Protein AF-A0A8T5FQH0-F1 (afdb_monomer)

Secondary structure (DSSP, 8-state):
--S---PPPHHHHHHHHHHHHHTT----PPPP-SGGGT-STTT-------

Radius of gyration: 15.2 Å; Cα contacts (8 Å, |Δi|>4): 22; chains: 1; bounding box: 31×22×41 Å

Solvent-accessible surface area (backbone atoms only — not comparable to full-atom values): 3528 Å² total; per-residue (Å²): 137,91,66,99,76,73,86,75,56,71,67,60,55,52,51,53,50,48,55,40,46,75,72,71,40,92,81,82,85,82,81,87,56,48,64,94,73,49,58,20,93,89,49,74,67,83,83,77,68,128

Sequence (50 aa):
TAGDFKRPSKSRVFEFKRILSEAGVNCTIRIEKGTEISAACGQLRTDIAR

Structure (mmCIF, N/CA/C/O backbone):
data_AF-A0A8T5FQH0-F1
#
_entry.id   AF-A0A8T5FQH0-F1
#
loop_
_atom_site.group_PDB
_atom_site.id
_atom_site.type_symbol
_atom_site.label_atom_id
_atom_site.label_alt_id
_atom_site.label_comp_id
_atom_site.label_asym_id
_atom_site.label_entity_id
_atom_site.label_seq_id
_atom_site.pdbx_PDB_ins_code
_atom_site.Cartn_x
_atom_site.Cartn_y
_atom_site.Cartn_z
_atom_site.occupancy
_atom_site.B_iso_or_equiv
_atom_site.auth_seq_id
_atom_site.auth_comp_id
_atom_site.auth_asym_id
_atom_site.auth_atom_id
_atom_site.pdbx_PDB_model_num
ATOM 1 N N . THR A 1 1 ? 0.766 -6.602 -19.154 1.00 52.69 1 THR A N 1
ATOM 2 C CA . THR A 1 1 ? 0.230 -5.305 -18.685 1.00 52.69 1 THR A CA 1
ATOM 3 C C . THR A 1 1 ? -0.062 -4.447 -19.901 1.00 52.69 1 THR A C 1
ATOM 5 O O . THR A 1 1 ? 0.811 -3.732 -20.364 1.00 52.69 1 THR A O 1
ATOM 8 N N . ALA A 1 2 ? -1.242 -4.627 -20.498 1.00 54.78 2 ALA A N 1
ATOM 9 C CA . ALA A 1 2 ? -1.613 -4.075 -21.807 1.00 54.78 2 ALA A CA 1
ATOM 10 C C . ALA A 1 2 ? -2.892 -3.225 -21.704 1.00 54.78 2 ALA A C 1
ATOM 12 O O . ALA A 1 2 ? -3.875 -3.467 -22.392 1.00 54.78 2 ALA A O 1
ATOM 13 N N . GLY A 1 3 ? -2.899 -2.274 -20.775 1.00 64.88 3 GLY A N 1
ATOM 14 C CA . GLY A 1 3 ? -3.972 -1.295 -20.627 1.00 64.88 3 GLY A CA 1
ATOM 15 C C . GLY A 1 3 ? -3.426 -0.051 -19.940 1.00 64.88 3 GLY A C 1
ATOM 16 O O . GLY A 1 3 ? -2.465 -0.168 -19.175 1.00 64.88 3 GLY A O 1
ATOM 17 N N . ASP A 1 4 ? -4.025 1.108 -20.216 1.00 83.62 4 ASP A N 1
ATOM 18 C CA . ASP A 1 4 ? -3.657 2.439 -19.698 1.00 83.62 4 ASP A CA 1
ATOM 19 C C . ASP A 1 4 ? -3.925 2.606 -18.187 1.00 83.62 4 ASP A C 1
ATOM 21 O O . ASP A 1 4 ? -4.483 3.596 -17.709 1.00 83.62 4 ASP A O 1
ATOM 25 N N . PHE A 1 5 ? -3.537 1.614 -17.392 1.00 89.00 5 PHE A N 1
ATOM 26 C CA . PHE A 1 5 ? -3.694 1.621 -15.951 1.00 89.00 5 PHE A CA 1
ATOM 27 C C . PHE A 1 5 ? -2.582 2.430 -15.292 1.00 89.00 5 PHE A C 1
ATOM 29 O O . PHE A 1 5 ? -1.400 2.297 -15.610 1.00 89.00 5 PHE A O 1
ATOM 36 N N . LYS A 1 6 ? -2.971 3.242 -14.309 1.00 90.31 6 LYS A N 1
ATOM 37 C CA . LYS A 1 6 ? -2.054 4.033 -13.488 1.00 90.31 6 LYS A CA 1
ATOM 38 C C . LYS A 1 6 ? -2.171 3.626 -12.030 1.00 90.31 6 LYS A C 1
ATOM 40 O O . LYS A 1 6 ? -3.236 3.229 -11.557 1.00 90.31 6 LYS A O 1
ATOM 45 N N . ARG A 1 7 ? -1.062 3.767 -11.303 1.00 91.62 7 ARG A N 1
ATOM 46 C CA . ARG A 1 7 ? -1.043 3.607 -9.849 1.00 91.62 7 ARG A CA 1
ATOM 47 C C . ARG A 1 7 ? -2.041 4.593 -9.210 1.00 91.62 7 ARG A C 1
ATOM 49 O O . ARG A 1 7 ? -1.966 5.784 -9.513 1.00 91.62 7 ARG A O 1
ATOM 56 N N . PRO A 1 8 ? -2.931 4.140 -8.308 1.00 95.56 8 PRO A N 1
ATOM 57 C CA . PRO A 1 8 ? -3.780 5.040 -7.533 1.00 95.56 8 PRO A CA 1
ATOM 58 C C . PRO A 1 8 ? -2.948 5.902 -6.574 1.00 95.56 8 PRO A C 1
ATOM 60 O O . PRO A 1 8 ? -1.846 5.529 -6.168 1.00 95.56 8 PRO A O 1
ATOM 63 N N . SER A 1 9 ? -3.485 7.052 -6.162 1.00 97.56 9 SER A N 1
ATOM 64 C CA . SER A 1 9 ? -2.840 7.880 -5.139 1.00 97.56 9 SER A CA 1
ATOM 65 C C . SER A 1 9 ? -2.706 7.123 -3.813 1.00 97.56 9 SER A C 1
ATOM 67 O O . SER A 1 9 ? -3.531 6.271 -3.475 1.00 97.56 9 SER A O 1
ATOM 69 N N . LYS A 1 10 ? -1.697 7.485 -3.010 1.00 96.50 10 LYS A N 1
ATOM 70 C CA . LYS A 1 10 ? -1.501 6.898 -1.674 1.00 96.50 10 LYS A CA 1
ATOM 71 C C . LYS A 1 10 ? -2.755 7.026 -0.802 1.00 96.50 10 LYS A C 1
ATOM 73 O O . LYS A 1 10 ? -3.119 6.065 -0.136 1.00 96.50 10 LYS A O 1
ATOM 78 N N . SER A 1 11 ? -3.438 8.174 -0.850 1.00 98.12 11 SER A N 1
ATOM 79 C CA . SER A 1 11 ? -4.677 8.409 -0.097 1.00 98.12 11 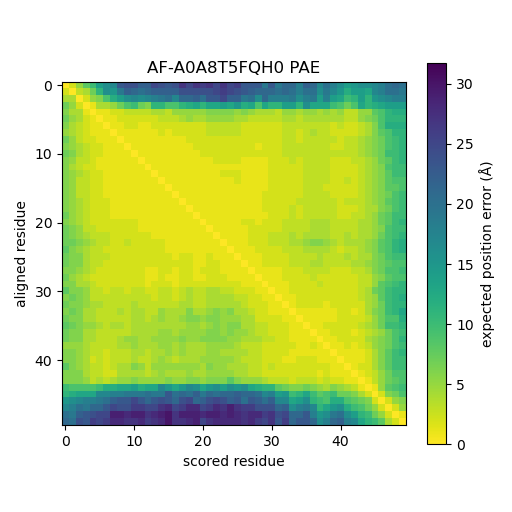SER A CA 1
ATOM 80 C C . SER A 1 11 ? -5.762 7.382 -0.420 1.00 98.12 11 SER A C 1
ATOM 82 O O . SER A 1 11 ? -6.306 6.780 0.499 1.00 98.12 11 SER A O 1
ATOM 84 N N . ARG A 1 12 ? -6.005 7.101 -1.708 1.00 98.31 12 ARG A N 1
ATOM 85 C CA . ARG A 1 12 ? -6.999 6.103 -2.138 1.00 98.31 12 ARG A CA 1
ATOM 86 C C . ARG A 1 12 ? -6.629 4.693 -1.681 1.00 98.31 12 ARG A C 1
ATOM 88 O O . ARG A 1 12 ? -7.505 3.931 -1.289 1.00 98.31 12 ARG A O 1
ATOM 95 N N . VAL A 1 13 ? -5.340 4.345 -1.695 1.00 98.25 13 VAL A N 1
ATOM 96 C CA . VAL A 1 13 ? -4.865 3.039 -1.202 1.00 98.25 13 VAL A CA 1
ATOM 97 C C . VAL A 1 13 ? -5.117 2.893 0.303 1.00 98.25 13 VAL A C 1
ATOM 99 O O . VAL A 1 13 ? -5.606 1.854 0.746 1.00 98.25 13 VAL A O 1
ATOM 102 N N . PHE A 1 14 ? -4.814 3.926 1.095 1.00 98.19 14 PHE A N 1
ATOM 103 C CA . PHE A 1 14 ? -5.043 3.899 2.542 1.00 98.19 14 PHE A CA 1
ATOM 104 C C . PHE A 1 14 ? -6.528 3.905 2.906 1.00 98.19 14 PHE A C 1
ATOM 106 O O . PHE A 1 14 ? -6.924 3.183 3.818 1.00 98.19 14 PHE A O 1
ATOM 113 N N . GLU A 1 15 ? -7.347 4.666 2.183 1.00 98.62 15 GLU A N 1
ATOM 114 C CA . GLU A 1 15 ? -8.799 4.669 2.358 1.00 98.62 15 GLU A CA 1
ATOM 115 C C . GLU A 1 15 ? -9.397 3.284 2.088 1.00 98.62 15 GLU A C 1
ATOM 117 O O . GLU A 1 15 ? -10.159 2.774 2.906 1.00 98.62 15 GLU A O 1
ATOM 122 N N . PHE A 1 16 ? -8.982 2.625 1.005 1.00 98.56 16 PHE A N 1
ATOM 123 C CA . PHE A 1 16 ? -9.423 1.267 0.697 1.00 98.56 16 PHE A CA 1
ATOM 124 C C . PHE A 1 16 ? -9.019 0.262 1.785 1.00 98.56 16 PHE A C 1
ATOM 126 O O . PHE A 1 16 ? -9.843 -0.531 2.239 1.00 98.56 16 PHE A O 1
ATOM 133 N N . LYS A 1 17 ? -7.770 0.335 2.272 1.00 98.50 17 LYS A N 1
ATOM 134 C CA . LYS A 1 17 ? -7.312 -0.479 3.409 1.00 98.50 17 LYS A CA 1
ATOM 135 C C . LYS A 1 17 ? -8.180 -0.236 4.652 1.00 98.50 17 LYS A C 1
ATOM 137 O O . LYS A 1 17 ? -8.544 -1.194 5.333 1.00 98.50 17 LYS A O 1
ATOM 142 N N . ARG A 1 18 ? -8.505 1.025 4.959 1.00 98.44 18 ARG A N 1
ATOM 143 C CA . ARG A 1 18 ? -9.346 1.395 6.108 1.00 98.44 18 ARG A CA 1
ATOM 144 C C . ARG A 1 18 ? -10.727 0.748 6.004 1.00 98.44 18 ARG A C 1
ATOM 146 O O . ARG A 1 18 ? -11.129 0.084 6.949 1.00 98.44 18 ARG A O 1
ATOM 153 N N . ILE A 1 19 ? -11.387 0.865 4.850 1.00 98.69 19 ILE A N 1
ATOM 154 C CA . ILE A 1 19 ? -12.710 0.268 4.596 1.00 98.69 19 ILE A CA 1
ATOM 155 C C . ILE A 1 19 ? -12.688 -1.249 4.834 1.00 98.69 19 ILE A C 1
ATOM 157 O O . ILE A 1 19 ? -13.545 -1.776 5.537 1.00 98.69 19 ILE A O 1
ATOM 161 N N . LEU A 1 20 ? -11.688 -1.953 4.292 1.00 98.75 20 LEU A N 1
ATOM 162 C CA . LEU A 1 20 ? -11.542 -3.397 4.504 1.00 98.75 20 LEU A CA 1
ATOM 163 C C . LEU A 1 20 ? -11.316 -3.746 5.979 1.00 98.75 20 LEU A C 1
ATOM 165 O O . LEU A 1 20 ? -11.928 -4.677 6.496 1.00 98.75 20 LEU A O 1
ATOM 169 N N . SER A 1 21 ? -10.465 -2.977 6.659 1.00 98.12 21 SER A N 1
ATOM 170 C CA . SER A 1 21 ? -10.155 -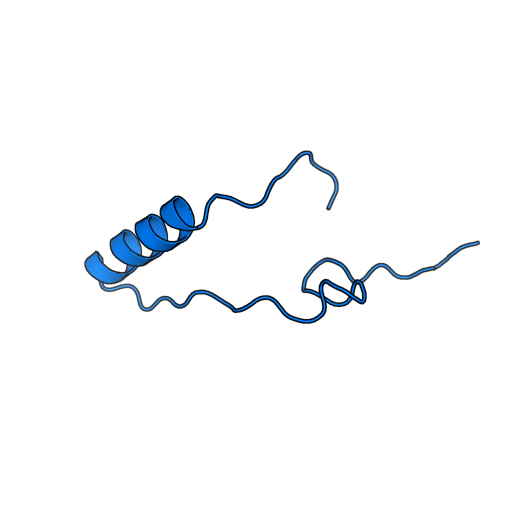3.199 8.075 1.00 98.12 21 SER A CA 1
ATOM 171 C C . SER A 1 21 ? -11.389 -2.993 8.962 1.00 98.12 21 SER A C 1
ATOM 173 O O . SER A 1 21 ? -11.629 -3.787 9.865 1.00 98.12 21 SER A O 1
ATOM 175 N N . GLU A 1 22 ? -12.197 -1.964 8.687 1.00 98.50 22 GLU A N 1
ATOM 176 C CA . GLU A 1 22 ? -13.453 -1.679 9.399 1.00 98.50 22 GLU A CA 1
ATOM 177 C C . GLU A 1 22 ? -14.518 -2.755 9.173 1.00 98.50 22 GLU A C 1
ATOM 179 O O . GLU A 1 22 ? -15.302 -3.044 10.071 1.00 9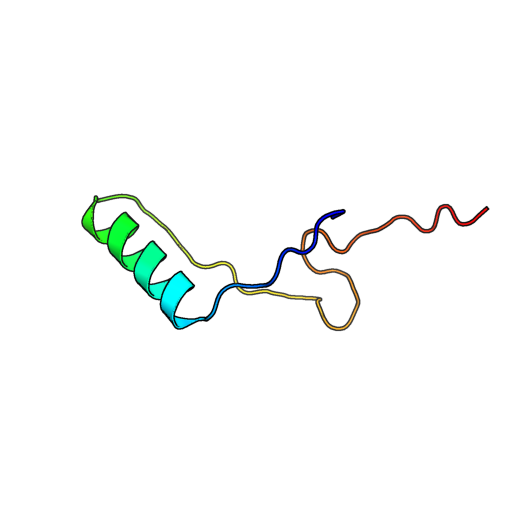8.50 22 GLU A O 1
ATOM 184 N N . ALA A 1 23 ? -14.504 -3.403 8.008 1.00 98.69 23 ALA A N 1
ATOM 185 C CA . ALA A 1 23 ? -15.338 -4.568 7.725 1.00 98.69 23 ALA A CA 1
ATOM 186 C C . ALA A 1 23 ? -14.818 -5.871 8.374 1.00 98.69 23 ALA A C 1
ATOM 188 O O . ALA A 1 23 ? -15.367 -6.942 8.121 1.00 98.69 23 ALA A O 1
ATOM 189 N N . GLY A 1 24 ? -13.749 -5.812 9.180 1.00 98.50 24 GLY A N 1
ATOM 190 C CA . GLY A 1 24 ? -13.141 -6.979 9.827 1.00 98.50 24 GLY A CA 1
ATOM 191 C C . GLY A 1 24 ? -12.253 -7.824 8.905 1.00 98.50 24 GLY A C 1
ATOM 192 O O . GLY A 1 24 ? -11.863 -8.931 9.274 1.00 98.50 24 GLY A O 1
ATOM 193 N N . VAL A 1 25 ? -11.909 -7.326 7.712 1.00 98.62 25 VAL A N 1
ATOM 194 C CA . VAL A 1 25 ? -11.053 -8.034 6.751 1.00 98.62 25 VAL A CA 1
ATOM 195 C C . VAL A 1 25 ? -9.586 -7.685 7.005 1.00 98.62 25 VAL A C 1
ATOM 197 O O . VAL A 1 25 ? -9.157 -6.541 6.839 1.00 98.62 25 VAL A O 1
ATOM 200 N N . ASN A 1 26 ? -8.782 -8.691 7.359 1.00 97.81 26 ASN A N 1
ATOM 201 C CA . ASN A 1 26 ? -7.341 -8.516 7.525 1.00 97.81 26 ASN A CA 1
ATOM 202 C C . ASN A 1 26 ? -6.682 -8.135 6.187 1.00 97.81 26 ASN A C 1
ATOM 204 O O . ASN A 1 26 ? -6.755 -8.885 5.212 1.00 97.81 26 ASN A O 1
ATOM 208 N N . CYS A 1 27 ? -6.022 -6.978 6.137 1.00 97.69 27 CYS A N 1
ATOM 209 C CA . CYS A 1 27 ? -5.405 -6.462 4.920 1.00 97.69 27 CYS A CA 1
ATOM 210 C C . CYS A 1 27 ? -4.110 -5.682 5.196 1.00 97.69 27 CYS A C 1
ATOM 212 O O . CYS A 1 27 ? -3.971 -4.946 6.177 1.00 97.69 27 CYS A O 1
ATOM 214 N N . THR A 1 28 ? -3.146 -5.807 4.281 1.00 97.44 28 THR A N 1
ATOM 215 C CA . THR A 1 28 ? -1.866 -5.089 4.329 1.00 97.44 28 THR A CA 1
ATOM 216 C C . THR A 1 28 ? -1.541 -4.468 2.974 1.00 97.44 28 THR A C 1
ATOM 218 O O . THR A 1 28 ? -1.975 -4.943 1.926 1.00 97.44 28 THR A O 1
ATOM 221 N N . ILE A 1 29 ? -0.781 -3.371 2.990 1.00 97.06 29 ILE A N 1
ATOM 222 C CA . ILE A 1 29 ? -0.281 -2.730 1.771 1.00 97.06 29 ILE A CA 1
ATOM 223 C C . ILE A 1 29 ? 1.120 -3.276 1.515 1.00 97.06 29 ILE A C 1
ATOM 225 O O . ILE A 1 29 ? 2.022 -3.084 2.331 1.00 97.06 29 ILE A O 1
ATOM 229 N N . ARG A 1 30 ? 1.311 -3.953 0.380 1.00 96.06 30 ARG A N 1
ATOM 230 C CA . ARG A 1 30 ? 2.621 -4.479 -0.013 1.00 96.06 30 ARG A CA 1
ATOM 231 C C . ARG A 1 30 ? 3.542 -3.335 -0.430 1.00 96.06 30 ARG A C 1
ATOM 233 O O . ARG A 1 30 ? 3.200 -2.541 -1.303 1.00 96.06 30 ARG A O 1
ATOM 240 N N . ILE A 1 31 ? 4.725 -3.286 0.175 1.00 93.12 31 ILE A N 1
ATOM 241 C CA . ILE A 1 31 ? 5.777 -2.347 -0.215 1.00 93.12 31 ILE A CA 1
ATOM 242 C C . ILE A 1 31 ? 6.353 -2.801 -1.555 1.00 93.12 31 ILE A C 1
ATOM 244 O O . ILE A 1 31 ? 6.730 -3.964 -1.719 1.00 93.12 31 ILE A O 1
ATOM 248 N N . GLU A 1 32 ? 6.407 -1.878 -2.509 1.00 92.69 32 GLU A N 1
ATOM 249 C CA . GLU A 1 32 ? 7.038 -2.119 -3.798 1.00 92.69 32 GLU A CA 1
ATOM 250 C C . GLU A 1 32 ? 8.564 -2.176 -3.646 1.00 92.69 32 GLU A C 1
ATOM 252 O O . GLU A 1 32 ? 9.155 -1.356 -2.945 1.00 92.69 32 GLU A O 1
ATOM 257 N N . LYS A 1 33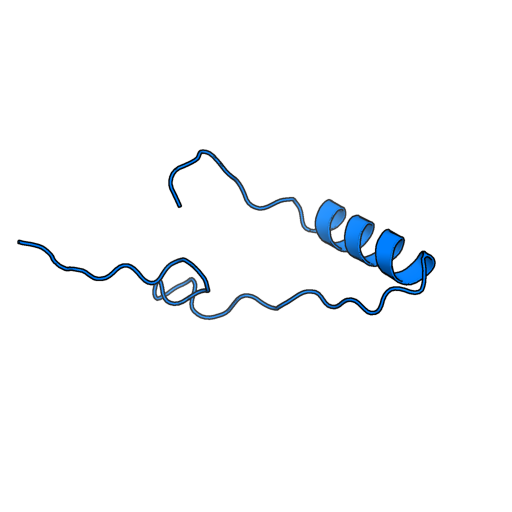 ? 9.193 -3.160 -4.294 1.00 94.88 33 LYS A N 1
ATOM 258 C CA . LYS A 1 33 ? 10.646 -3.356 -4.322 1.00 94.88 33 LYS A CA 1
ATOM 259 C C . LYS A 1 33 ? 11.080 -3.744 -5.734 1.00 94.88 33 LYS A C 1
ATOM 261 O O . LYS A 1 33 ? 10.348 -4.487 -6.388 1.00 94.88 33 LYS A O 1
ATOM 266 N N . GLY A 1 34 ? 12.262 -3.297 -6.161 1.00 93.00 34 GLY A N 1
ATOM 267 C CA . GLY A 1 34 ? 12.862 -3.673 -7.443 1.00 93.00 34 GLY A CA 1
ATOM 268 C C . GLY A 1 34 ? 12.320 -2.909 -8.653 1.00 93.00 34 GLY A C 1
ATOM 269 O O . GLY A 1 34 ? 12.565 -3.324 -9.781 1.00 93.00 34 GLY A O 1
ATOM 270 N N . THR A 1 35 ? 11.585 -1.812 -8.453 1.00 90.75 35 THR A N 1
ATOM 271 C CA . THR A 1 35 ? 11.033 -0.986 -9.545 1.00 90.75 35 THR A CA 1
ATOM 272 C C . THR A 1 35 ? 12.136 -0.374 -10.394 1.00 90.75 35 THR A C 1
ATOM 274 O O . THR A 1 35 ? 12.032 -0.317 -11.616 1.00 90.75 35 THR A O 1
ATOM 277 N N . GLU A 1 36 ? 13.201 0.064 -9.730 1.00 91.88 36 GLU A N 1
ATOM 278 C CA . GLU A 1 36 ? 14.394 0.679 -10.298 1.00 91.88 36 GLU A CA 1
ATOM 279 C C . GLU A 1 36 ? 15.170 -0.258 -11.230 1.00 91.88 36 GLU A C 1
ATOM 281 O O . GLU A 1 36 ? 15.853 0.212 -12.134 1.00 91.88 36 GLU A O 1
ATOM 286 N N . ILE A 1 37 ? 15.025 -1.574 -11.046 1.00 90.56 37 ILE A N 1
ATOM 287 C CA . ILE A 1 37 ? 15.684 -2.614 -11.849 1.00 90.56 37 ILE A CA 1
ATOM 288 C C . ILE A 1 37 ? 14.678 -3.440 -12.665 1.00 90.56 37 ILE A C 1
ATOM 290 O O . ILE A 1 37 ? 14.990 -4.544 -13.099 1.00 90.56 37 ILE A O 1
ATOM 294 N 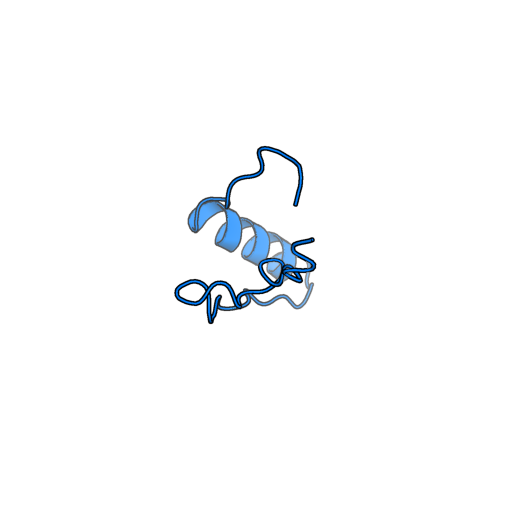N . SER A 1 38 ? 13.458 -2.927 -12.869 1.00 89.38 38 SER A N 1
ATOM 295 C CA . SER A 1 38 ? 12.383 -3.614 -13.609 1.00 89.38 38 SER A CA 1
ATOM 296 C C . SER A 1 38 ? 12.046 -5.023 -13.088 1.00 89.38 38 SER A C 1
ATOM 298 O O . S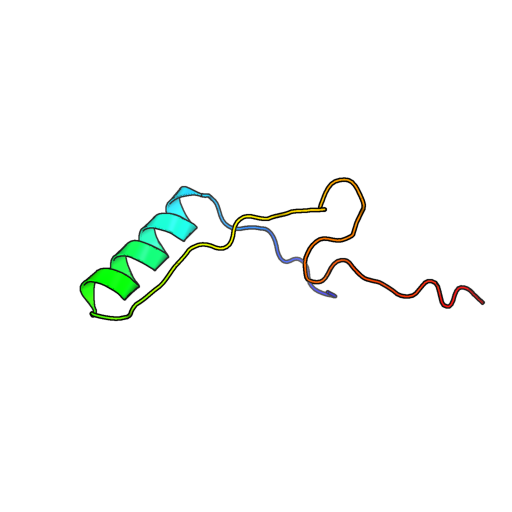ER A 1 38 ? 11.588 -5.888 -13.834 1.00 89.38 38 SER A O 1
ATOM 300 N N . ALA A 1 39 ? 12.250 -5.256 -11.792 1.00 90.69 39 ALA A N 1
ATOM 301 C CA . ALA A 1 39 ? 12.024 -6.531 -11.118 1.00 90.69 39 ALA A CA 1
ATOM 302 C C . ALA A 1 39 ? 10.847 -6.492 -10.127 1.00 90.69 39 ALA A C 1
ATOM 304 O O . ALA A 1 39 ? 10.609 -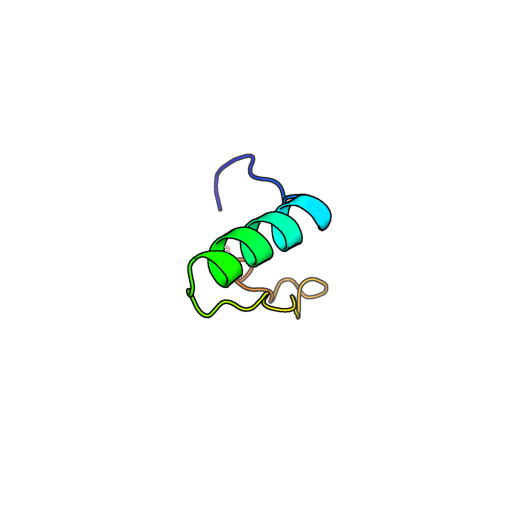7.470 -9.412 1.00 90.69 39 ALA A O 1
ATOM 305 N N . ALA A 1 40 ? 10.087 -5.392 -10.064 1.00 91.44 40 ALA A N 1
ATOM 306 C CA . ALA A 1 40 ? 8.864 -5.364 -9.272 1.00 91.44 40 ALA A CA 1
ATOM 307 C C . ALA A 1 40 ? 7.818 -6.336 -9.844 1.00 91.44 40 ALA A C 1
ATOM 309 O O . ALA A 1 40 ? 7.874 -6.791 -10.992 1.00 91.44 40 ALA A O 1
ATOM 310 N N . CYS A 1 41 ? 6.818 -6.670 -9.029 1.00 89.94 41 CYS A N 1
ATOM 311 C CA . CYS A 1 41 ? 5.766 -7.598 -9.432 1.00 89.94 41 CYS A CA 1
ATOM 312 C C . CYS A 1 41 ? 5.062 -7.124 -10.715 1.00 89.94 41 CYS A C 1
ATOM 314 O O . CYS A 1 41 ? 4.562 -6.005 -10.778 1.00 89.94 41 CYS A O 1
ATOM 316 N N . GLY A 1 42 ? 5.010 -7.988 -11.732 1.00 87.50 42 GLY A N 1
ATOM 317 C CA . GLY A 1 42 ? 4.412 -7.675 -13.035 1.00 87.50 42 GLY A CA 1
ATOM 318 C C . GLY A 1 42 ? 5.316 -6.905 -14.008 1.00 87.50 42 GLY A C 1
ATOM 319 O O . GLY A 1 42 ? 4.875 -6.634 -15.127 1.00 87.50 42 GLY A O 1
ATOM 320 N N . GLN A 1 43 ? 6.553 -6.571 -13.618 1.00 89.62 43 GLN A N 1
ATOM 321 C CA . GLN A 1 43 ? 7.556 -5.970 -14.507 1.00 89.62 43 GLN A CA 1
ATOM 322 C C . GLN A 1 43 ? 8.445 -7.001 -15.206 1.00 89.62 43 GLN A C 1
ATOM 324 O O . GLN A 1 43 ? 8.969 -6.693 -16.271 1.00 89.62 43 GLN A O 1
ATOM 329 N N . LEU A 1 44 ? 8.561 -8.220 -14.660 1.00 88.19 44 LEU A N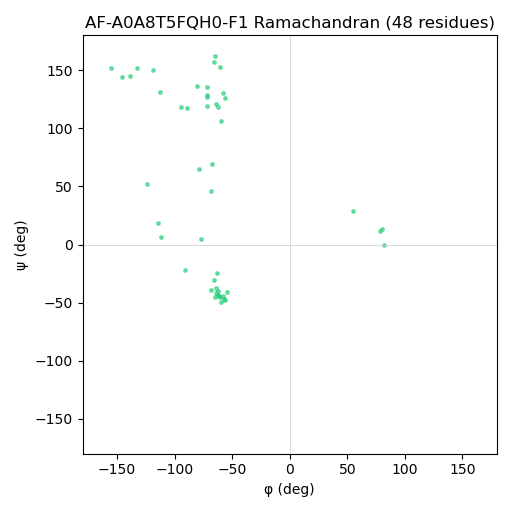 1
ATOM 330 C CA . LEU A 1 44 ? 9.309 -9.305 -15.293 1.00 88.19 44 LEU A CA 1
ATOM 331 C C . LEU A 1 44 ? 8.712 -9.613 -16.670 1.00 88.19 44 LEU A C 1
ATOM 333 O O . LEU A 1 44 ? 7.632 -10.197 -16.788 1.00 88.19 44 LEU A O 1
ATOM 337 N N . ARG A 1 45 ? 9.424 -9.194 -17.710 1.00 81.88 45 ARG A N 1
ATOM 338 C CA . ARG A 1 45 ? 9.185 -9.569 -19.098 1.00 81.88 45 ARG A CA 1
ATOM 339 C C . ARG A 1 45 ? 10.380 -10.403 -19.518 1.00 81.88 45 ARG A C 1
ATOM 341 O O . ARG A 1 45 ? 11.516 -10.033 -19.248 1.00 81.88 45 ARG A O 1
ATOM 348 N N . THR A 1 46 ? 10.130 -11.554 -20.122 1.00 63.94 46 THR A N 1
ATOM 349 C CA . THR A 1 46 ? 11.201 -12.297 -20.772 1.00 63.94 46 THR A CA 1
ATOM 350 C C . THR A 1 46 ? 11.575 -11.544 -22.035 1.00 63.94 46 THR A C 1
ATOM 352 O O . THR A 1 46 ? 10.738 -11.429 -22.936 1.00 63.94 46 THR A O 1
ATOM 355 N N . ASP A 1 47 ? 12.821 -11.092 -22.124 1.00 61.50 47 ASP A N 1
ATOM 356 C CA . ASP A 1 47 ? 13.456 -10.782 -23.399 1.00 61.50 47 ASP A CA 1
ATOM 357 C C . ASP A 1 47 ? 13.652 -12.104 -24.157 1.00 61.50 47 ASP A C 1
ATOM 359 O O . ASP A 1 47 ? 14.764 -12.574 -24.365 1.00 61.50 47 ASP A O 1
ATOM 363 N N . ILE A 1 48 ? 12.562 -12.730 -24.608 1.00 61.59 48 ILE A N 1
ATOM 364 C CA . ILE A 1 48 ? 12.634 -13.508 -25.845 1.00 61.59 48 ILE A CA 1
ATOM 365 C C . ILE A 1 48 ? 12.576 -12.458 -26.956 1.00 61.59 48 ILE A C 1
ATOM 367 O O . ILE A 1 48 ? 11.596 -12.323 -27.687 1.00 61.59 48 ILE A O 1
ATOM 371 N N . ALA A 1 49 ? 13.616 -11.623 -26.990 1.00 54.12 49 ALA A N 1
ATOM 372 C CA . ALA A 1 49 ? 13.996 -10.915 -28.185 1.00 54.12 49 ALA A CA 1
ATOM 373 C C . ALA A 1 49 ? 14.376 -12.010 -29.185 1.00 54.12 49 ALA A C 1
ATOM 375 O O . ALA A 1 49 ? 15.239 -12.845 -28.910 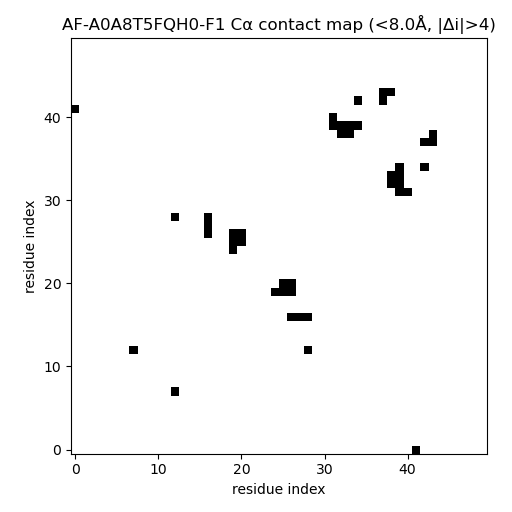1.00 54.12 49 ALA A O 1
ATOM 376 N N . ARG A 1 50 ? 13.633 -12.063 -30.288 1.00 48.28 50 ARG A N 1
ATOM 377 C CA . ARG A 1 50 ? 14.142 -12.671 -31.514 1.00 48.28 50 ARG A CA 1
ATOM 378 C C . ARG A 1 50 ? 15.399 -11.941 -31.962 1.00 48.28 50 ARG A C 1
ATOM 380 O O . ARG A 1 50 ? 15.434 -10.705 -31.764 1.00 48.28 50 ARG A O 1
#

Mean predicted aligned error: 5.95 Å

Foldseek 3Di:
DPDPDDDDDPVVVVVVVVVCVVVVHDDDDDDFDCVVVLPTPPSDDDPPPD

pLDDT: mean 88.49, std 14.23, range [48.28, 98.75]